Protein AF-A0A6F8PM50-F1 (afdb_monomer_lite)

Radius of gyration: 18.93 Å; chains: 1; bounding box: 38×24×54 Å

Foldseek 3Di:
DADDPLLVVLCPDDDDLSLLLLLVLLVVVPAPGDHDPVVSVVPPDPSSVVSSVNSVVVCVVCVNPPPVSVVSSVVSSLVRLLVVLLVQLLVQLVVDDLVCCQVCVVVCLVVPQPCPPPPPDDPSSSVSSSNSNVVNSVVSVVVPD

Secondary structure (DSSP, 8-state):
----HHHHHHHHS-SHHHHHHHHHHHHHTT------HHHHHHH--HHHHHHHHHHHHHHHHHTT--HHHHHHHHHHHHHHHHHHHHHHHHHHHHTS-HHHHHHHHHHHHHHH-TTTT-TTS-HHHHHHHHHHHHHHHHHHHHT--

pLDDT: mean 92.27, std 6.66, range [52.5, 97.75]

Structure (mmCIF, N/CA/C/O backbone):
data_AF-A0A6F8PM50-F1
#
_entry.id   AF-A0A6F8PM50-F1
#
loop_
_atom_site.group_PDB
_atom_site.id
_atom_site.type_symbo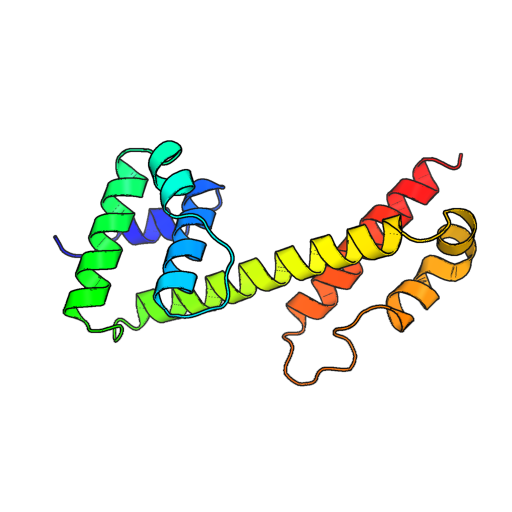l
_atom_site.label_atom_id
_atom_site.label_alt_id
_atom_site.label_comp_id
_atom_site.label_asym_id
_atom_site.label_entity_id
_atom_site.label_seq_id
_atom_site.pdbx_PDB_ins_code
_atom_site.Cartn_x
_atom_site.Cartn_y
_atom_site.Cartn_z
_atom_site.occupancy
_atom_site.B_iso_or_equiv
_atom_site.auth_seq_id
_atom_site.auth_comp_id
_atom_site.auth_asym_id
_atom_site.auth_atom_id
_atom_site.pdbx_PDB_model_num
ATOM 1 N N . MET A 1 1 ? -10.893 3.568 25.812 1.00 58.84 1 MET A N 1
ATOM 2 C CA . MET A 1 1 ? -10.973 4.862 25.109 1.00 58.84 1 MET A CA 1
ATOM 3 C C . MET A 1 1 ? -11.567 4.570 23.741 1.00 58.84 1 MET A C 1
ATOM 5 O O . MET A 1 1 ? -11.082 3.646 23.100 1.00 58.84 1 MET A O 1
ATOM 9 N N . ALA A 1 2 ? -12.670 5.220 23.373 1.00 78.62 2 ALA A N 1
ATOM 10 C CA . ALA A 1 2 ? -13.345 4.980 22.096 1.00 78.62 2 ALA A CA 1
ATOM 11 C C . ALA A 1 2 ? -12.623 5.710 20.952 1.00 78.62 2 ALA A C 1
ATOM 13 O O . ALA A 1 2 ? -11.911 6.687 21.195 1.00 78.62 2 ALA A O 1
ATOM 14 N N . LEU A 1 3 ? -12.811 5.253 19.710 1.00 90.31 3 LEU A N 1
ATOM 15 C CA . LEU A 1 3 ? -12.319 5.987 18.547 1.00 90.31 3 LEU A CA 1
ATOM 16 C C . LEU A 1 3 ? -13.055 7.327 18.429 1.00 90.31 3 LEU A C 1
ATOM 18 O O . LEU A 1 3 ? -14.282 7.371 18.460 1.00 90.31 3 LEU A O 1
ATOM 22 N N . THR A 1 4 ? -12.300 8.415 18.304 1.00 92.69 4 THR A N 1
ATOM 23 C CA . THR A 1 4 ? -12.824 9.771 18.151 1.00 92.69 4 THR A CA 1
ATOM 24 C C . THR A 1 4 ? -12.689 10.233 16.705 1.00 92.69 4 THR A C 1
ATOM 26 O O . THR A 1 4 ? -11.957 9.642 15.911 1.00 92.69 4 THR A O 1
ATOM 29 N N . VAL A 1 5 ? -13.346 11.344 16.373 1.00 92.25 5 VAL A N 1
ATOM 30 C CA . VAL A 1 5 ? -13.200 12.003 15.067 1.00 92.25 5 VAL A CA 1
ATOM 31 C C . VAL A 1 5 ? -11.736 12.342 14.766 1.00 92.25 5 VAL A C 1
ATOM 33 O O . VAL A 1 5 ? -11.303 12.159 13.635 1.00 92.25 5 VAL A O 1
ATOM 36 N N . LYS A 1 6 ? -10.953 12.747 15.776 1.00 93.69 6 LYS A N 1
ATOM 37 C CA . LYS A 1 6 ? -9.531 13.082 15.603 1.00 93.69 6 LYS A CA 1
ATOM 38 C C . LYS A 1 6 ? -8.698 11.883 15.147 1.00 93.69 6 LYS A C 1
ATOM 40 O O . LYS A 1 6 ? -7.832 12.044 14.299 1.00 93.69 6 LYS A O 1
ATOM 45 N N . HIS A 1 7 ? -8.994 10.685 15.656 1.00 94.62 7 HIS A N 1
ATOM 46 C CA . HIS A 1 7 ? -8.314 9.459 15.224 1.00 94.62 7 HIS A CA 1
ATOM 47 C C . HIS A 1 7 ? -8.562 9.184 13.738 1.00 94.62 7 HIS A C 1
ATOM 49 O O . HIS A 1 7 ? -7.636 8.854 13.007 1.00 94.62 7 HIS A O 1
ATOM 55 N N . PHE A 1 8 ? -9.804 9.360 13.275 1.00 94.25 8 PHE A N 1
ATOM 56 C CA . PHE A 1 8 ? -10.134 9.186 11.861 1.00 94.25 8 PHE A CA 1
ATOM 57 C C . PHE A 1 8 ? -9.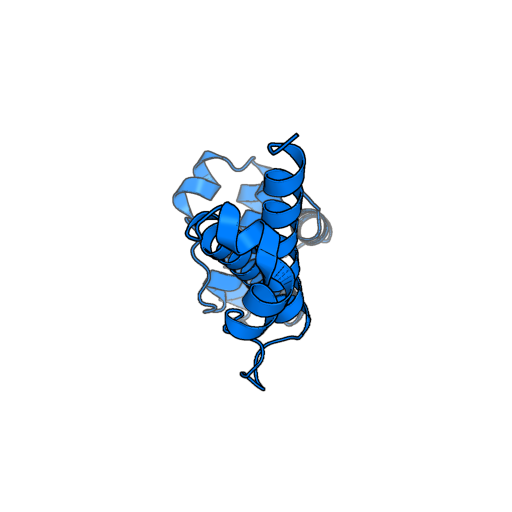511 10.270 10.981 1.00 94.25 8 PHE A C 1
ATOM 59 O O . PHE A 1 8 ? -8.967 9.938 9.939 1.00 94.25 8 PHE A O 1
ATOM 66 N N . GLN A 1 9 ? -9.511 11.530 11.421 1.00 94.88 9 GLN A N 1
ATOM 67 C CA . GLN A 1 9 ? -8.833 12.616 10.704 1.00 94.88 9 GLN A CA 1
ATOM 68 C C . GLN A 1 9 ? -7.335 12.347 10.546 1.00 94.88 9 GLN A C 1
ATOM 70 O O . GLN A 1 9 ? -6.792 12.563 9.468 1.00 94.88 9 GLN A O 1
ATOM 75 N N . LEU A 1 10 ? -6.679 11.838 11.594 1.00 94.69 10 LEU A N 1
ATOM 76 C CA . LEU A 1 10 ? -5.273 11.448 11.527 1.00 94.69 10 LEU A CA 1
ATOM 77 C C . LEU A 1 10 ? -5.077 10.301 10.533 1.00 94.69 10 LEU A C 1
ATOM 79 O O . LEU A 1 10 ? -4.214 10.389 9.670 1.00 94.69 10 LEU A O 1
ATOM 83 N N . MET A 1 11 ? -5.897 9.249 10.605 1.00 93.56 11 MET A N 1
ATOM 84 C CA . MET A 1 11 ? -5.815 8.133 9.657 1.00 93.56 11 MET A CA 1
ATOM 85 C C . MET A 1 11 ? -6.118 8.535 8.215 1.00 93.56 11 MET A C 1
ATOM 87 O O . MET A 1 11 ? -5.626 7.878 7.312 1.00 93.56 11 MET A O 1
ATOM 91 N N . GLU A 1 12 ? -6.939 9.552 7.971 1.00 93.62 12 GLU A N 1
ATOM 92 C CA . GLU A 1 12 ? -7.298 10.021 6.625 1.00 93.62 12 GLU A CA 1
ATOM 93 C C . GLU A 1 12 ? -6.296 11.050 6.072 1.00 93.62 12 GLU A C 1
ATOM 95 O O . GLU A 1 12 ? -6.360 11.388 4.892 1.00 93.62 12 GLU A O 1
ATOM 100 N N . ALA A 1 13 ? -5.358 11.528 6.892 1.00 94.94 13 ALA A N 1
ATOM 101 C CA . ALA A 1 13 ? -4.373 12.520 6.489 1.00 94.94 13 ALA A CA 1
ATOM 102 C C . ALA A 1 13 ? -3.343 11.962 5.491 1.00 94.94 13 ALA A C 1
ATOM 104 O O . ALA A 1 13 ? -2.952 10.789 5.537 1.00 94.94 13 ALA A O 1
ATOM 105 N N . ASP A 1 14 ? -2.867 12.838 4.609 1.00 92.62 14 ASP A N 1
ATOM 106 C CA . ASP A 1 14 ? -1.947 12.500 3.523 1.00 92.62 14 ASP A CA 1
ATOM 107 C C . ASP A 1 14 ? -0.489 12.793 3.908 1.00 92.62 14 ASP A C 1
ATOM 109 O O . ASP A 1 14 ? 0.136 13.747 3.452 1.00 92.62 14 ASP A O 1
ATOM 113 N N . TYR A 1 15 ? 0.037 12.010 4.852 1.00 93.75 15 TYR A N 1
ATOM 114 C CA . TYR A 1 15 ? 1.456 12.037 5.211 1.00 93.75 15 TYR A CA 1
ATOM 115 C C . TYR A 1 15 ? 1.958 10.647 5.609 1.00 93.75 15 TYR A C 1
ATOM 117 O O . TYR A 1 15 ? 1.184 9.746 5.945 1.00 93.75 15 TYR A O 1
ATOM 125 N N . GLY A 1 16 ? 3.283 10.473 5.594 1.00 92.88 16 GLY A N 1
ATOM 126 C CA . GLY A 1 16 ? 3.922 9.158 5.692 1.00 92.88 16 GLY A CA 1
ATOM 127 C C . GLY A 1 16 ? 3.549 8.330 6.928 1.00 92.88 16 GLY A C 1
ATOM 128 O O . GLY A 1 16 ? 3.367 7.121 6.803 1.00 92.88 16 GLY A O 1
ATOM 129 N N . MET A 1 17 ? 3.395 8.934 8.114 1.00 94.25 17 MET A N 1
ATOM 130 C CA . MET A 1 17 ? 3.032 8.159 9.316 1.00 94.25 17 MET A CA 1
ATOM 131 C C . MET A 1 17 ? 1.553 7.779 9.352 1.00 94.25 17 MET A C 1
ATOM 133 O O . MET A 1 17 ? 1.246 6.647 9.721 1.00 94.25 17 MET A O 1
ATOM 137 N N . ALA A 1 18 ? 0.644 8.659 8.921 1.00 95.06 18 ALA A N 1
ATOM 138 C CA . ALA A 1 18 ? -0.769 8.302 8.774 1.00 95.06 18 ALA A CA 1
ATOM 139 C C . ALA A 1 18 ? -0.952 7.138 7.795 1.00 95.06 18 ALA A C 1
ATOM 141 O O . ALA A 1 18 ? -1.717 6.211 8.052 1.00 95.06 18 ALA A O 1
ATOM 142 N N . LYS A 1 19 ? -0.179 7.136 6.711 1.00 95.19 19 LYS A N 1
ATOM 143 C CA . LYS A 1 19 ? -0.135 6.039 5.748 1.00 95.19 19 LYS A CA 1
ATOM 144 C C . LYS A 1 19 ? 0.382 4.734 6.348 1.00 95.19 19 LYS A C 1
ATOM 146 O O . LYS A 1 19 ? -0.291 3.712 6.255 1.00 95.19 19 LYS A O 1
ATOM 151 N N . LYS A 1 20 ? 1.515 4.763 7.061 1.00 95.50 20 LYS A N 1
ATOM 152 C CA . LYS A 1 20 ? 2.014 3.584 7.798 1.00 95.50 20 LYS A CA 1
ATOM 153 C C . LYS A 1 20 ? 0.991 3.059 8.809 1.00 95.50 20 LYS A C 1
ATOM 155 O O . LYS A 1 20 ? 0.835 1.850 8.946 1.00 95.50 20 LYS A O 1
ATOM 160 N N . LEU A 1 21 ? 0.265 3.947 9.486 1.00 96.75 21 LEU A N 1
ATOM 161 C CA . LEU A 1 21 ? -0.809 3.576 10.405 1.00 96.75 21 LEU A CA 1
ATOM 162 C C . LEU A 1 21 ? -1.972 2.877 9.680 1.00 96.75 21 LEU A C 1
ATOM 164 O O . LEU A 1 21 ? -2.474 1.863 10.165 1.00 96.75 21 LEU A O 1
ATOM 168 N N . ARG A 1 22 ? -2.374 3.376 8.504 1.00 96.75 22 ARG A N 1
ATOM 169 C CA . ARG A 1 22 ? -3.353 2.712 7.628 1.00 96.75 22 ARG A CA 1
ATOM 170 C C . ARG A 1 22 ? -2.869 1.328 7.170 1.00 96.75 22 ARG A C 1
ATOM 172 O O . ARG A 1 22 ? -3.655 0.386 7.167 1.00 96.75 22 ARG A O 1
ATOM 179 N N . TYR A 1 23 ? -1.585 1.170 6.858 1.00 97.31 23 TYR A N 1
ATOM 180 C CA . TYR A 1 23 ? -0.997 -0.127 6.494 1.00 97.31 23 TYR A CA 1
ATOM 181 C C . TYR A 1 23 ? -0.982 -1.111 7.660 1.00 97.31 23 TYR A C 1
ATOM 183 O O . TYR A 1 23 ? -1.343 -2.271 7.487 1.00 97.31 23 TYR A O 1
ATOM 191 N N . LEU A 1 24 ? -0.653 -0.650 8.869 1.00 97.31 24 LEU A N 1
ATOM 192 C CA . LEU A 1 24 ? -0.771 -1.470 10.076 1.00 97.31 24 LEU A CA 1
ATOM 193 C C . LEU A 1 24 ? -2.212 -1.917 10.327 1.00 97.31 24 LEU A C 1
ATOM 195 O O . LEU A 1 24 ? -2.439 -3.052 10.739 1.00 97.31 24 LEU A O 1
ATOM 199 N N . LEU A 1 25 ? -3.185 -1.043 10.063 1.00 97.25 25 LEU A N 1
ATOM 200 C CA . LEU A 1 25 ? -4.600 -1.390 10.123 1.00 97.25 25 LEU A CA 1
ATOM 201 C C . LEU A 1 25 ? -4.959 -2.459 9.078 1.00 97.25 25 LEU A C 1
ATOM 203 O O . LEU A 1 25 ? -5.618 -3.432 9.433 1.00 97.25 25 LEU A O 1
ATOM 207 N N . ALA A 1 26 ? -4.505 -2.327 7.830 1.00 97.50 26 ALA A N 1
ATOM 208 C CA . ALA A 1 26 ? -4.706 -3.355 6.806 1.00 97.50 26 ALA A CA 1
ATOM 209 C C . ALA A 1 26 ? -4.109 -4.707 7.229 1.00 97.50 26 ALA A C 1
ATOM 211 O O . ALA A 1 26 ? -4.795 -5.728 7.205 1.00 97.50 26 ALA A O 1
ATOM 212 N N . HIS A 1 27 ? -2.872 -4.699 7.723 1.00 96.56 27 HIS A N 1
ATOM 213 C CA . HIS A 1 27 ? -2.213 -5.893 8.243 1.00 96.56 27 HIS A CA 1
ATOM 214 C C . HIS A 1 27 ? -2.987 -6.516 9.420 1.00 96.56 27 HIS A C 1
ATOM 216 O O . HIS A 1 27 ? -3.171 -7.729 9.478 1.00 96.56 27 HIS A O 1
ATOM 222 N N . LEU A 1 28 ? -3.525 -5.695 10.332 1.00 95.69 28 LEU A N 1
ATOM 223 C CA . LEU A 1 28 ? -4.360 -6.158 11.449 1.00 95.69 28 LEU A CA 1
ATOM 224 C C . LEU A 1 28 ? -5.652 -6.851 10.979 1.00 95.69 28 LEU A C 1
ATOM 226 O O . LEU A 1 28 ? -6.127 -7.774 11.639 1.00 95.69 28 LEU A O 1
ATO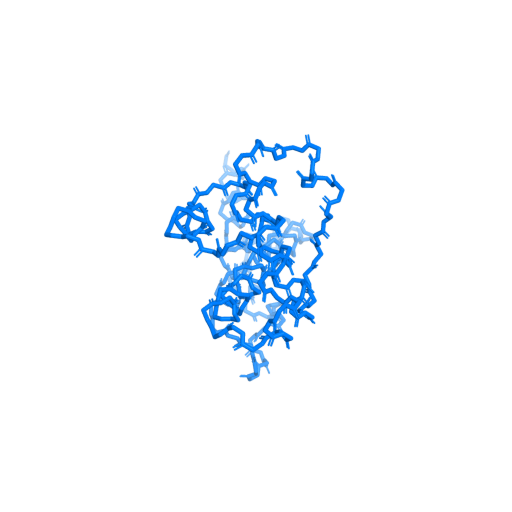M 230 N N . TYR A 1 29 ? -6.205 -6.425 9.842 1.00 96.50 29 TYR A N 1
ATOM 231 C CA . TYR A 1 29 ? -7.357 -7.053 9.186 1.00 96.50 29 TYR A CA 1
ATOM 232 C C . TYR A 1 29 ? -6.989 -8.276 8.326 1.00 96.50 29 TYR A C 1
ATOM 234 O O . TYR A 1 29 ? -7.878 -8.893 7.742 1.00 96.50 29 TYR A O 1
ATOM 242 N N . GLY A 1 30 ? -5.711 -8.668 8.286 1.00 95.00 30 GLY A N 1
ATOM 243 C CA . GLY A 1 30 ? -5.238 -9.875 7.606 1.00 95.00 30 GLY A CA 1
ATOM 244 C C . GLY A 1 30 ? -4.878 -9.684 6.133 1.00 95.00 30 GLY A C 1
ATOM 245 O O . GLY A 1 30 ? -4.702 -10.677 5.431 1.00 95.00 30 GLY A O 1
ATOM 246 N N . PHE A 1 31 ? -4.770 -8.443 5.655 1.00 96.06 31 PHE A N 1
ATOM 247 C CA . PHE A 1 31 ? -4.250 -8.176 4.315 1.00 96.06 31 PHE A CA 1
ATOM 248 C C . PHE A 1 31 ? -2.736 -8.406 4.257 1.00 96.06 31 PHE A C 1
ATOM 250 O O . PHE A 1 31 ? -2.018 -8.151 5.228 1.00 96.06 31 PHE A O 1
ATOM 257 N N . ASP A 1 32 ? -2.256 -8.859 3.099 1.00 93.19 32 ASP A N 1
ATOM 258 C CA . ASP A 1 32 ? -0.835 -9.086 2.830 1.00 93.19 32 ASP A CA 1
ATOM 259 C C . ASP A 1 32 ? -0.122 -7.753 2.560 1.00 93.19 32 ASP A C 1
ATOM 261 O O . ASP A 1 32 ? 0.091 -7.338 1.422 1.00 93.19 32 ASP A O 1
ATOM 265 N N . VAL A 1 33 ? 0.147 -7.028 3.644 1.00 94.25 33 VAL A N 1
ATOM 266 C CA . VAL A 1 33 ? 0.825 -5.732 3.636 1.00 94.25 33 VAL A CA 1
ATOM 267 C C . VAL A 1 33 ? 2.094 -5.851 4.464 1.00 94.25 33 VAL A C 1
ATOM 269 O O . VAL A 1 33 ? 2.037 -6.128 5.668 1.00 94.25 33 VAL A O 1
ATOM 272 N N . GLU A 1 34 ? 3.241 -5.615 3.827 1.00 92.88 34 GLU A N 1
ATOM 273 C CA . GLU A 1 34 ? 4.533 -5.607 4.505 1.00 92.88 34 GLU A CA 1
ATOM 274 C C . GLU A 1 34 ? 4.709 -4.289 5.266 1.00 92.88 34 GLU A C 1
ATOM 276 O O . GLU A 1 34 ? 5.025 -3.237 4.706 1.00 92.88 34 GLU A O 1
ATOM 281 N N . VAL A 1 35 ? 4.468 -4.333 6.575 1.00 93.81 35 VAL A N 1
ATOM 282 C CA . VAL A 1 35 ? 4.606 -3.174 7.455 1.00 93.81 35 VAL A CA 1
ATOM 283 C C . VAL A 1 35 ? 5.130 -3.591 8.826 1.00 93.81 35 VAL A C 1
ATOM 285 O O . VAL A 1 35 ? 4.700 -4.575 9.424 1.00 93.81 35 VAL A O 1
ATOM 288 N N . SER A 1 36 ? 6.070 -2.809 9.354 1.00 94.19 36 SER A N 1
ATOM 289 C CA . SER A 1 36 ? 6.704 -3.064 10.645 1.00 94.19 36 SER A CA 1
ATOM 290 C C . SER A 1 36 ? 6.075 -2.204 11.737 1.00 94.19 36 SER A C 1
ATOM 292 O O . SER A 1 36 ? 6.248 -0.984 11.782 1.00 94.19 36 SER A O 1
ATOM 294 N N . CYS A 1 37 ? 5.368 -2.854 12.667 1.00 93.88 37 CYS A N 1
ATOM 295 C CA . CYS A 1 37 ? 4.815 -2.193 13.853 1.00 93.88 37 CYS A CA 1
ATOM 296 C C . CYS A 1 37 ? 5.925 -1.574 14.715 1.00 93.88 37 CYS A C 1
ATOM 298 O O . CYS A 1 37 ? 5.769 -0.477 15.244 1.00 93.88 37 CYS A O 1
ATOM 300 N N . ARG A 1 38 ? 7.082 -2.240 14.808 1.00 94.31 38 ARG A N 1
ATOM 301 C CA . ARG A 1 38 ? 8.238 -1.725 15.547 1.00 94.31 38 ARG A CA 1
ATOM 302 C C . ARG A 1 38 ? 8.741 -0.415 14.947 1.00 94.31 38 ARG A C 1
ATOM 304 O O . ARG A 1 38 ? 8.917 0.549 15.685 1.00 94.31 38 ARG A O 1
ATOM 311 N N . ASP A 1 39 ? 8.957 -0.376 13.634 1.00 93.56 39 ASP A N 1
ATOM 312 C CA . ASP A 1 39 ? 9.500 0.818 12.977 1.00 93.56 39 ASP A CA 1
ATOM 313 C C . ASP A 1 39 ? 8.510 1.976 13.022 1.00 93.56 39 ASP A C 1
ATOM 315 O O . ASP A 1 39 ? 8.912 3.127 13.189 1.00 93.56 39 ASP A O 1
ATOM 319 N N . PHE A 1 40 ? 7.213 1.669 12.942 1.00 95.12 40 PHE A N 1
ATOM 320 C CA . PHE A 1 40 ? 6.166 2.646 13.195 1.00 95.12 40 PHE A CA 1
ATOM 321 C C . PHE A 1 40 ? 6.275 3.227 14.607 1.00 95.12 40 PHE A C 1
ATOM 323 O O . PHE A 1 40 ? 6.388 4.437 14.736 1.00 95.12 40 PHE A O 1
ATOM 330 N N . LEU A 1 41 ? 6.318 2.403 15.659 1.00 94.38 41 LEU A N 1
ATOM 331 C CA . LEU A 1 41 ? 6.370 2.888 17.046 1.00 94.38 41 LEU A CA 1
ATOM 332 C C . LEU A 1 41 ? 7.612 3.741 17.350 1.00 94.38 41 LEU A C 1
ATOM 334 O O . LEU A 1 41 ? 7.540 4.642 18.177 1.00 94.38 41 LEU A O 1
ATOM 338 N N . VAL A 1 42 ? 8.740 3.480 16.683 1.00 94.88 42 VAL A N 1
ATOM 339 C CA . VAL A 1 42 ? 9.971 4.275 16.843 1.00 94.88 42 VAL A CA 1
ATOM 340 C C . VAL A 1 42 ? 9.862 5.655 16.182 1.00 94.88 42 VAL A C 1
ATOM 342 O O . VAL A 1 42 ? 10.470 6.607 16.661 1.00 94.88 42 VAL A O 1
ATOM 345 N N . GLN A 1 43 ? 9.117 5.770 15.080 1.00 94.56 43 GLN A N 1
ATOM 346 C CA . GLN A 1 43 ? 9.019 6.998 14.275 1.00 94.56 43 GLN A CA 1
ATOM 347 C C . GLN A 1 43 ? 7.742 7.807 14.553 1.00 94.56 43 GLN A C 1
ATOM 349 O O . GLN A 1 43 ? 7.680 8.991 14.229 1.00 94.56 43 GLN A O 1
ATOM 354 N N . ALA A 1 44 ? 6.720 7.165 15.113 1.00 94.38 44 ALA A N 1
ATOM 355 C CA . ALA A 1 44 ? 5.413 7.739 15.382 1.00 94.38 44 ALA A CA 1
ATOM 356 C C . ALA A 1 44 ? 5.467 8.743 16.539 1.00 94.38 44 ALA A C 1
ATOM 358 O O . ALA A 1 44 ? 6.071 8.472 17.580 1.00 94.38 44 ALA A O 1
ATOM 359 N N . GLY A 1 45 ? 4.781 9.875 16.378 1.00 95.06 45 GLY A N 1
ATOM 360 C CA . GLY A 1 45 ? 4.523 10.807 17.468 1.00 95.06 45 GLY A CA 1
ATOM 361 C C . GLY A 1 45 ? 3.483 10.265 18.450 1.00 95.06 45 GLY A C 1
ATOM 362 O O . GLY A 1 45 ? 2.869 9.217 18.239 1.00 95.06 45 GLY A O 1
ATOM 363 N N . GLU A 1 46 ? 3.274 10.997 19.544 1.00 95.44 46 GLU A N 1
ATOM 364 C CA . GLU A 1 46 ? 2.323 10.619 20.599 1.00 95.44 46 GLU A CA 1
ATOM 365 C C . GLU A 1 46 ? 0.906 10.403 20.038 1.00 95.44 46 GLU A C 1
ATOM 367 O O . GLU A 1 46 ? 0.269 9.394 20.328 1.00 95.44 46 GLU A O 1
ATOM 372 N N . ALA A 1 47 ? 0.450 11.286 19.143 1.00 94.31 47 ALA A N 1
ATOM 373 C CA . ALA A 1 47 ? -0.882 11.206 18.546 1.00 94.31 47 ALA A CA 1
ATOM 374 C C . ALA A 1 47 ? -1.078 9.952 17.673 1.00 94.31 47 ALA A C 1
ATOM 376 O O . ALA A 1 47 ? -2.138 9.321 17.713 1.00 94.31 47 ALA A O 1
ATOM 377 N N . GLU A 1 48 ? -0.073 9.575 16.882 1.00 95.75 48 GLU A N 1
ATOM 378 C CA . GLU A 1 48 ? -0.095 8.370 16.055 1.00 95.75 48 GLU A CA 1
ATOM 379 C C . GLU A 1 48 ? -0.087 7.099 16.911 1.00 95.75 48 GLU A C 1
ATOM 381 O O . GLU A 1 48 ? -0.849 6.167 16.638 1.00 95.75 48 GLU A O 1
ATOM 386 N N . GLN A 1 49 ? 0.736 7.066 17.963 1.00 95.44 49 GLN A N 1
ATOM 387 C CA . G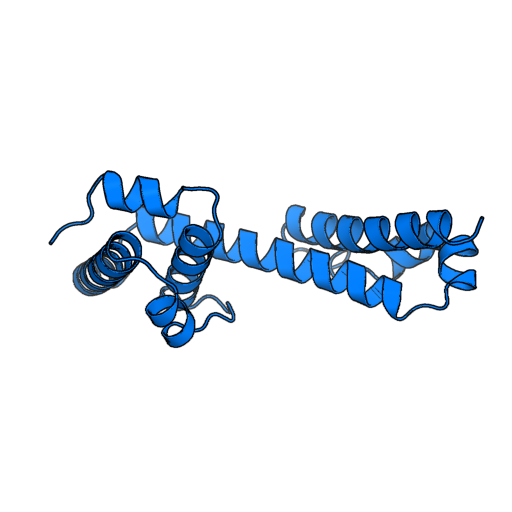LN A 1 49 ? 0.805 5.936 18.891 1.00 95.44 49 GLN A CA 1
ATOM 388 C C . GLN A 1 49 ? -0.508 5.763 19.664 1.00 95.44 49 GLN A C 1
ATOM 390 O O . GLN A 1 49 ? -1.049 4.655 19.724 1.00 95.44 49 GLN A O 1
ATOM 395 N N . ASP A 1 50 ? -1.073 6.854 20.183 1.00 95.50 50 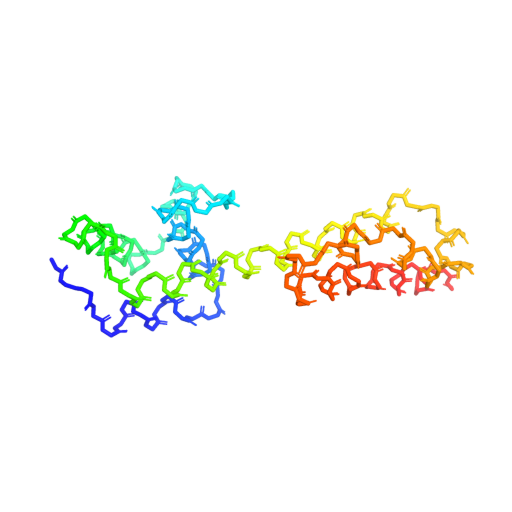ASP A N 1
ATOM 396 C CA . ASP A 1 50 ? -2.375 6.851 20.853 1.00 95.50 50 ASP A CA 1
ATOM 397 C C . ASP A 1 50 ? -3.484 6.364 19.921 1.00 95.50 50 ASP A C 1
ATOM 399 O O . ASP A 1 50 ? -4.329 5.545 20.305 1.00 95.50 50 ASP A O 1
ATOM 403 N N . THR A 1 51 ? -3.451 6.818 18.666 1.00 96.31 51 THR A N 1
ATOM 404 C CA . THR A 1 51 ? -4.399 6.379 17.643 1.00 96.31 51 THR A CA 1
ATOM 405 C C . THR A 1 51 ? -4.257 4.882 17.377 1.00 96.31 51 THR A C 1
ATOM 407 O O . THR A 1 51 ? -5.264 4.173 17.349 1.00 96.31 51 THR A O 1
ATOM 410 N N . TRP A 1 52 ? -3.031 4.367 17.257 1.00 96.44 52 TRP A N 1
ATOM 411 C CA . TRP A 1 52 ? -2.782 2.939 17.062 1.00 96.44 52 TRP A CA 1
ATOM 412 C C . TRP A 1 52 ? -3.314 2.088 18.220 1.00 96.44 52 TRP A C 1
ATOM 414 O O . TRP A 1 52 ? -4.024 1.103 18.006 1.00 96.44 52 TRP A O 1
ATOM 424 N N . VAL A 1 53 ? -3.074 2.511 19.462 1.00 95.56 53 VAL A N 1
ATOM 425 C CA . VAL A 1 53 ? -3.615 1.840 20.653 1.00 95.56 53 VAL A CA 1
ATOM 426 C C . VAL A 1 53 ? -5.148 1.889 20.673 1.00 95.56 53 VAL A C 1
ATOM 428 O O . VAL A 1 53 ? -5.800 0.905 21.041 1.00 95.56 53 VAL A O 1
ATOM 431 N N . ALA A 1 54 ? -5.755 3.014 20.285 1.00 95.88 54 ALA A N 1
ATOM 432 C CA . ALA A 1 54 ? -7.209 3.145 20.203 1.00 95.88 54 ALA A CA 1
ATOM 433 C C . ALA A 1 54 ? -7.814 2.222 19.131 1.00 95.88 54 ALA A C 1
ATOM 435 O O . ALA A 1 54 ? -8.849 1.598 19.383 1.00 95.88 54 ALA A O 1
ATOM 436 N N . ILE A 1 55 ? -7.152 2.083 17.978 1.00 95.69 55 ILE A N 1
ATOM 437 C CA . ILE A 1 55 ? -7.530 1.154 16.905 1.00 95.69 55 ILE A CA 1
ATOM 438 C C . ILE A 1 55 ? -7.502 -0.285 17.411 1.00 95.69 55 ILE A C 1
ATOM 440 O O . ILE A 1 55 ? -8.512 -0.976 17.304 1.00 95.69 55 ILE A O 1
ATOM 444 N N . GLN A 1 56 ? -6.398 -0.728 18.020 1.00 95.19 56 GLN A N 1
ATOM 445 C CA . GLN A 1 56 ? -6.273 -2.096 18.536 1.00 95.19 56 GLN A CA 1
ATOM 446 C C . GLN A 1 56 ? -7.367 -2.425 19.557 1.00 95.19 56 GLN A C 1
ATOM 448 O O . GLN A 1 56 ? -7.988 -3.488 19.500 1.00 95.19 56 GLN A O 1
ATOM 453 N N . LYS A 1 57 ? -7.653 -1.490 20.473 1.00 94.75 57 LYS A N 1
ATOM 454 C CA . LYS A 1 57 ? -8.734 -1.641 21.456 1.00 94.75 57 LYS A CA 1
ATOM 455 C C . LYS A 1 57 ? -10.096 -1.762 20.773 1.00 94.75 57 LYS A C 1
ATOM 457 O O . LYS A 1 57 ? -10.866 -2.651 21.127 1.00 94.75 57 LYS A O 1
ATOM 462 N N . ALA A 1 58 ? -10.391 -0.902 19.799 1.00 94.19 58 ALA A N 1
ATOM 463 C CA . ALA A 1 58 ? -11.649 -0.947 19.059 1.00 94.19 58 ALA A CA 1
ATOM 464 C C . ALA A 1 58 ? -11.790 -2.240 18.240 1.00 94.19 58 ALA A C 1
ATOM 466 O O . ALA A 1 58 ? -12.858 -2.853 18.238 1.00 94.19 58 ALA A O 1
ATOM 467 N N . PHE A 1 59 ? -10.714 -2.689 17.596 1.00 94.62 59 PHE A N 1
ATOM 468 C CA . PHE A 1 59 ? -10.670 -3.942 16.852 1.00 94.62 59 PHE A CA 1
ATOM 469 C C . PHE A 1 59 ? -10.950 -5.140 17.765 1.00 94.62 59 PHE A C 1
ATOM 471 O O . PHE A 1 59 ? -11.832 -5.940 17.466 1.00 94.62 59 PHE A O 1
ATOM 478 N N . ALA A 1 60 ? -10.285 -5.217 18.922 1.00 93.56 60 ALA A N 1
ATOM 479 C CA . ALA A 1 60 ? -10.500 -6.284 19.897 1.00 93.56 60 ALA A CA 1
ATOM 480 C C . ALA A 1 60 ? -11.932 -6.284 20.464 1.00 93.56 60 ALA A C 1
ATOM 482 O O . ALA A 1 60 ? -12.557 -7.337 20.573 1.00 93.56 60 ALA A O 1
ATOM 483 N N . GLN A 1 61 ? -12.479 -5.106 20.785 1.00 94.31 61 GLN A N 1
ATOM 484 C CA . GLN A 1 61 ? -13.843 -4.965 21.312 1.00 94.31 61 GLN A CA 1
ATOM 485 C C . GLN A 1 61 ? -14.913 -5.368 20.294 1.00 94.31 61 GLN A C 1
ATOM 487 O O . GLN A 1 61 ? -15.897 -6.011 20.651 1.00 94.31 61 GLN A O 1
ATOM 492 N N . THR A 1 62 ? -14.718 -4.998 19.028 1.00 93.12 62 THR A N 1
ATOM 493 C CA . THR A 1 62 ? -15.655 -5.306 17.937 1.00 93.12 62 THR A CA 1
ATOM 494 C C . THR A 1 62 ? -15.377 -6.649 17.271 1.00 93.12 62 THR A C 1
ATOM 496 O O . THR A 1 62 ? -16.153 -7.067 16.417 1.00 93.12 62 THR A O 1
ATOM 499 N N . LYS A 1 63 ? -14.287 -7.332 17.647 1.00 90.88 63 LYS A N 1
ATOM 500 C CA . LYS A 1 63 ? -13.787 -8.551 16.994 1.00 90.88 63 LYS A CA 1
ATOM 501 C C . LYS A 1 63 ? -13.641 -8.373 15.476 1.00 90.88 63 LYS A C 1
ATOM 503 O O . LYS A 1 63 ? -14.035 -9.239 14.705 1.00 90.88 63 LYS A O 1
ATOM 508 N N . GLY A 1 64 ? -13.146 -7.207 15.061 1.00 88.50 64 GLY A N 1
ATOM 509 C CA . GLY A 1 64 ? -12.984 -6.837 13.653 1.00 88.50 64 GLY A CA 1
ATOM 510 C C . GLY A 1 64 ? -14.254 -6.351 12.944 1.00 88.50 64 GLY A C 1
ATOM 511 O O . GLY A 1 64 ? -14.155 -5.842 11.834 1.00 88.50 64 GLY A O 1
ATOM 512 N N . ALA A 1 65 ? -15.434 -6.394 13.572 1.00 91.50 65 ALA A N 1
ATOM 513 C CA . ALA A 1 65 ? -16.701 -6.013 12.933 1.00 91.50 65 ALA A CA 1
ATOM 514 C C . ALA A 1 65 ? -16.937 -4.489 12.815 1.00 91.50 65 ALA A C 1
ATOM 516 O O . ALA A 1 65 ? -18.043 -4.043 12.502 1.00 91.50 65 ALA A O 1
ATOM 517 N N . ASN A 1 66 ? -15.929 -3.655 13.093 1.00 93.50 66 ASN A N 1
ATOM 518 C CA . ASN A 1 66 ? -16.040 -2.215 12.882 1.00 93.50 66 ASN A CA 1
ATOM 519 C C . ASN A 1 66 ? -15.967 -1.889 11.381 1.00 93.50 66 ASN A C 1
ATOM 521 O O . ASN A 1 66 ? -14.883 -1.847 10.805 1.00 93.50 66 ASN A O 1
ATOM 525 N N . ILE A 1 67 ? -17.125 -1.602 10.779 1.00 92.94 67 ILE A N 1
ATOM 526 C CA . ILE A 1 67 ? -17.266 -1.329 9.338 1.00 92.94 67 ILE A CA 1
ATOM 527 C C . ILE A 1 67 ? -16.351 -0.189 8.875 1.00 92.94 67 ILE A C 1
ATOM 529 O O . ILE A 1 67 ? -15.722 -0.290 7.827 1.00 92.94 67 ILE A O 1
ATOM 533 N N . ARG A 1 68 ? -16.233 0.895 9.653 1.00 93.38 68 ARG A N 1
ATOM 534 C CA . ARG A 1 68 ? -15.422 2.052 9.245 1.00 93.38 68 ARG A CA 1
ATOM 535 C C . ARG A 1 68 ? -13.928 1.726 9.238 1.00 93.38 68 ARG A C 1
ATOM 537 O O . ARG A 1 68 ? -13.216 2.166 8.343 1.00 93.38 68 ARG A O 1
ATOM 544 N N . LEU A 1 69 ? -13.453 0.961 10.222 1.00 94.88 69 LEU A N 1
ATOM 545 C CA . LEU A 1 69 ? -12.068 0.481 10.234 1.00 94.88 69 LEU A CA 1
ATOM 546 C C . LEU A 1 69 ? -11.807 -0.510 9.100 1.00 94.88 69 LEU A C 1
ATOM 548 O O . LEU A 1 69 ? -10.764 -0.422 8.464 1.00 94.88 69 LEU A O 1
ATOM 552 N N . GLN A 1 70 ? -12.761 -1.397 8.813 1.00 95.81 70 GLN A N 1
ATOM 553 C CA . GLN A 1 70 ? -12.653 -2.338 7.703 1.00 95.81 70 GLN A CA 1
ATOM 554 C C . GLN A 1 70 ? -12.543 -1.614 6.352 1.00 95.81 70 GLN A C 1
ATOM 556 O O . GLN A 1 70 ? -11.634 -1.900 5.584 1.00 95.81 70 GLN A O 1
ATOM 561 N N . GLN A 1 71 ? -13.395 -0.619 6.090 1.00 95.56 71 GLN A N 1
ATOM 562 C CA . GLN A 1 71 ? -13.324 0.185 4.862 1.00 95.56 71 GLN A CA 1
ATOM 563 C C . GLN A 1 71 ? -11.977 0.904 4.712 1.00 95.56 71 GLN A C 1
ATOM 565 O O . GLN A 1 71 ? -11.428 0.998 3.614 1.00 95.56 71 GLN A O 1
ATOM 570 N N . LEU A 1 72 ? -11.421 1.410 5.816 1.00 95.88 72 LEU A N 1
ATOM 571 C CA . LEU A 1 72 ? -10.094 2.022 5.808 1.00 95.88 72 LEU A CA 1
ATOM 572 C C . LEU A 1 72 ? -8.986 0.995 5.565 1.00 95.88 72 LEU A C 1
ATOM 574 O O . LEU A 1 72 ? -8.051 1.303 4.835 1.00 95.88 72 LEU A O 1
ATOM 578 N N . ALA A 1 73 ? -9.097 -0.206 6.134 1.00 96.88 73 ALA A N 1
ATOM 579 C CA . ALA A 1 73 ? -8.170 -1.309 5.898 1.00 96.88 73 ALA A CA 1
ATOM 580 C C . ALA A 1 73 ? -8.171 -1.746 4.423 1.00 96.88 73 ALA A C 1
ATOM 582 O O . ALA A 1 73 ? -7.110 -1.881 3.823 1.00 96.88 73 ALA A O 1
ATOM 583 N N . GLU A 1 74 ? -9.351 -1.896 3.819 1.00 96.06 74 GLU A N 1
ATOM 584 C CA . GLU A 1 74 ? -9.519 -2.236 2.400 1.00 96.06 74 GLU A CA 1
ATOM 585 C C . GLU A 1 74 ? -8.925 -1.153 1.489 1.00 96.06 74 GLU A C 1
ATOM 587 O O . GLU A 1 74 ? -8.164 -1.458 0.569 1.00 96.06 74 GLU A O 1
ATOM 592 N N . LYS A 1 75 ? -9.201 0.125 1.787 1.00 95.62 75 LYS A N 1
ATOM 593 C CA . LYS A 1 75 ? -8.603 1.257 1.065 1.00 95.62 75 LYS A CA 1
ATOM 594 C C . LYS A 1 75 ? -7.078 1.268 1.194 1.00 95.62 75 LYS A C 1
ATOM 596 O O . LYS A 1 75 ? -6.389 1.513 0.211 1.00 95.62 75 LYS A O 1
ATOM 601 N N . ALA A 1 76 ? -6.560 1.008 2.389 1.00 96.62 76 ALA A N 1
ATOM 602 C CA . ALA A 1 76 ? -5.129 0.979 2.657 1.00 96.62 76 ALA A CA 1
ATOM 603 C C . ALA A 1 76 ? -4.425 -0.187 1.950 1.00 96.62 76 ALA A C 1
ATOM 605 O O . ALA A 1 76 ? -3.322 -0.015 1.443 1.00 96.62 76 ALA A O 1
ATOM 606 N N . ASN A 1 77 ? -5.069 -1.354 1.868 1.00 96.81 77 ASN A N 1
ATOM 607 C CA . ASN A 1 77 ? -4.569 -2.476 1.079 1.00 96.81 77 ASN A CA 1
ATOM 608 C C . ASN A 1 77 ? -4.468 -2.109 -0.411 1.00 96.81 77 ASN A C 1
ATOM 610 O O . ASN A 1 77 ? -3.452 -2.373 -1.044 1.00 96.81 77 ASN A O 1
ATOM 614 N N . LEU A 1 78 ? -5.489 -1.451 -0.964 1.00 95.94 78 LEU A N 1
ATOM 615 C CA . LEU A 1 78 ? -5.454 -0.964 -2.343 1.00 95.94 78 LEU A CA 1
ATOM 616 C C . LEU A 1 78 ? -4.356 0.094 -2.564 1.00 95.94 78 LEU A C 1
ATOM 618 O O . LEU A 1 78 ? -3.624 0.001 -3.544 1.00 95.94 78 LEU A O 1
ATOM 622 N N . GLU A 1 79 ? -4.213 1.062 -1.650 1.00 95.75 79 GLU A N 1
ATOM 623 C CA . GLU A 1 79 ? -3.133 2.070 -1.657 1.00 95.75 79 GLU A CA 1
ATOM 624 C C . GLU A 1 79 ? -1.754 1.386 -1.709 1.00 95.75 79 GLU A C 1
ATOM 626 O O . GLU A 1 79 ? -0.942 1.678 -2.586 1.00 95.75 79 GLU A O 1
ATOM 631 N N . TYR A 1 80 ? -1.541 0.381 -0.856 1.00 96.44 80 TYR A N 1
ATOM 632 C CA . TYR A 1 80 ? -0.308 -0.403 -0.836 1.00 96.44 80 TYR A CA 1
ATOM 633 C C . TYR A 1 80 ? -0.067 -1.168 -2.147 1.00 96.44 80 TYR A C 1
ATOM 635 O O . TYR A 1 80 ? 1.034 -1.125 -2.692 1.00 96.44 80 TYR A O 1
ATOM 643 N N . GLN A 1 81 ? -1.088 -1.838 -2.691 1.00 95.69 81 GLN A N 1
ATOM 644 C CA . GLN A 1 81 ? -0.975 -2.567 -3.960 1.00 95.69 81 GLN A CA 1
ATOM 645 C C . GLN A 1 81 ? -0.626 -1.644 -5.133 1.00 95.69 81 GLN A C 1
ATOM 647 O O . GLN A 1 81 ? 0.168 -2.024 -5.991 1.00 95.69 81 GLN A O 1
ATOM 652 N N . VAL A 1 82 ? -1.197 -0.438 -5.161 1.00 96.44 82 VAL A N 1
ATOM 653 C CA . VAL A 1 82 ? -0.894 0.596 -6.158 1.00 96.44 82 VAL A CA 1
ATOM 654 C C . VAL A 1 82 ? 0.580 1.002 -6.088 1.00 96.44 82 VAL A C 1
ATOM 656 O O . VAL A 1 82 ? 1.251 1.023 -7.115 1.00 96.44 82 VAL A O 1
ATOM 659 N N . GLU A 1 83 ? 1.117 1.246 -4.894 1.00 95.44 83 GLU A N 1
ATOM 660 C CA . GLU A 1 83 ? 2.542 1.559 -4.711 1.00 95.44 83 GLU A CA 1
ATOM 661 C C . GLU A 1 83 ? 3.475 0.427 -5.108 1.00 95.44 83 GLU A C 1
ATOM 663 O O . GLU A 1 83 ? 4.468 0.662 -5.794 1.00 95.44 83 GLU A O 1
ATOM 668 N N . GLN A 1 84 ? 3.163 -0.800 -4.692 1.00 96.12 84 GLN A N 1
ATOM 669 C CA . GLN A 1 84 ? 3.969 -1.960 -5.059 1.00 96.12 84 GLN A CA 1
ATOM 670 C C . GLN A 1 84 ? 3.968 -2.167 -6.573 1.00 96.12 84 GLN A C 1
ATOM 672 O O . GLN A 1 84 ? 5.011 -2.436 -7.163 1.00 96.12 84 GLN A O 1
ATOM 677 N N . ALA A 1 85 ? 2.812 -2.003 -7.217 1.00 96.56 85 ALA A N 1
ATOM 678 C CA . ALA A 1 85 ? 2.706 -2.101 -8.662 1.00 96.56 85 ALA A CA 1
ATOM 679 C C . ALA A 1 85 ? 3.513 -1.004 -9.361 1.00 96.56 85 ALA A C 1
ATOM 681 O O . ALA A 1 85 ? 4.264 -1.316 -10.283 1.00 96.56 85 ALA A O 1
ATOM 682 N N . TYR A 1 86 ? 3.415 0.242 -8.894 1.00 97.75 86 TYR A N 1
ATOM 683 C CA . TYR A 1 86 ? 4.212 1.355 -9.403 1.00 97.75 86 TYR A CA 1
ATOM 684 C C . TYR A 1 86 ? 5.713 1.068 -9.331 1.00 97.75 86 TYR A C 1
ATOM 686 O O . TYR A 1 86 ? 6.409 1.113 -10.347 1.00 97.75 86 TYR A O 1
ATOM 694 N N . GLU A 1 87 ? 6.205 0.695 -8.149 1.00 96.81 87 GLU A N 1
ATOM 695 C CA . GLU A 1 87 ? 7.619 0.389 -7.948 1.00 96.81 87 GLU A CA 1
ATOM 696 C C . GLU A 1 87 ? 8.064 -0.799 -8.807 1.00 96.81 87 GLU A C 1
ATOM 698 O O . GLU A 1 87 ? 9.104 -0.738 -9.459 1.00 96.81 87 GLU A O 1
ATOM 703 N N . ALA A 1 88 ? 7.251 -1.854 -8.896 1.00 96.12 88 ALA A N 1
ATOM 704 C CA . ALA A 1 88 ? 7.537 -3.002 -9.749 1.00 96.12 88 ALA A CA 1
ATOM 705 C C . ALA A 1 88 ? 7.608 -2.626 -11.239 1.00 96.12 88 ALA A C 1
ATOM 707 O O . ALA A 1 88 ? 8.414 -3.194 -11.978 1.00 96.12 88 ALA A O 1
ATOM 708 N N . GLY A 1 89 ? 6.788 -1.674 -11.692 1.00 96.56 89 GLY A N 1
ATOM 709 C CA . GLY A 1 89 ? 6.856 -1.124 -13.046 1.00 96.56 89 GLY A CA 1
ATOM 710 C C . GLY A 1 89 ? 8.170 -0.399 -13.297 1.00 96.56 89 GLY A C 1
ATOM 711 O O . GLY A 1 89 ? 8.850 -0.663 -14.292 1.00 96.56 89 GLY A O 1
ATOM 712 N N . ARG A 1 90 ? 8.567 0.449 -12.345 1.00 96.81 90 ARG A N 1
ATOM 713 C CA . ARG A 1 90 ? 9.824 1.199 -12.383 1.00 96.81 90 ARG A CA 1
ATOM 714 C C . ARG A 1 90 ? 11.046 0.279 -12.398 1.00 96.81 90 ARG A C 1
ATOM 716 O O . ARG A 1 90 ? 11.912 0.430 -13.257 1.00 96.81 90 ARG A O 1
ATOM 723 N N . VAL A 1 91 ? 11.091 -0.708 -11.502 1.00 96.00 91 VAL A N 1
ATOM 724 C CA . VAL A 1 91 ? 12.164 -1.715 -11.432 1.00 96.00 91 VAL A CA 1
ATOM 725 C C . VAL A 1 91 ? 12.218 -2.544 -12.715 1.00 96.00 91 VAL A C 1
ATOM 727 O O . VAL A 1 91 ? 13.291 -2.741 -13.277 1.00 96.00 91 VAL A O 1
ATOM 730 N N . CYS A 1 92 ? 11.068 -2.969 -13.248 1.00 95.19 92 CYS A N 1
ATOM 731 C CA . CYS A 1 92 ? 11.036 -3.716 -14.504 1.00 95.19 92 CYS A CA 1
ATOM 732 C C . CYS A 1 92 ? 11.633 -2.914 -15.667 1.00 95.19 92 CYS A C 1
ATOM 734 O O . CYS A 1 92 ? 12.335 -3.484 -16.502 1.00 95.19 92 CYS A O 1
ATOM 736 N N . ALA A 1 93 ? 11.371 -1.607 -15.729 1.00 93.69 93 ALA A N 1
ATOM 737 C CA . ALA A 1 93 ? 11.996 -0.743 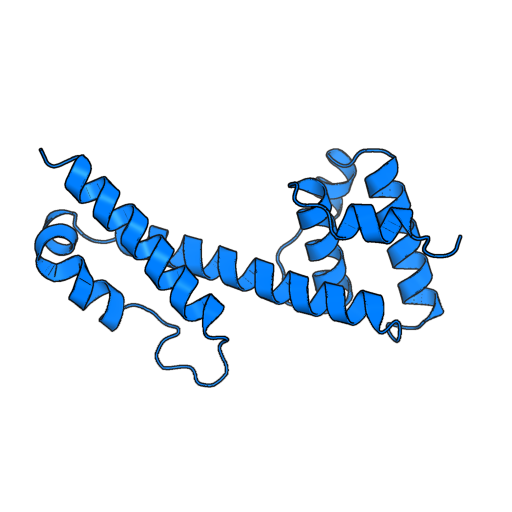-16.718 1.00 93.69 93 ALA A CA 1
ATOM 738 C C . ALA A 1 93 ? 13.515 -0.643 -16.486 1.00 93.69 93 ALA A C 1
ATOM 740 O O . ALA A 1 93 ? 14.275 -0.861 -17.423 1.00 93.69 93 ALA A O 1
ATOM 741 N N . GLN A 1 94 ? 13.964 -0.420 -15.247 1.00 92.56 94 GLN A N 1
ATOM 742 C CA . GLN A 1 94 ? 15.389 -0.347 -14.877 1.00 92.56 94 GLN A CA 1
ATOM 743 C C . GLN A 1 94 ? 16.204 -1.584 -15.271 1.00 92.56 94 GLN A C 1
ATOM 745 O O . GLN A 1 94 ? 17.368 -1.469 -15.647 1.00 92.56 94 GLN A O 1
ATOM 750 N N . GLU A 1 95 ? 15.606 -2.771 -15.198 1.00 93.19 95 GLU A N 1
ATOM 751 C CA . GLU A 1 95 ? 16.268 -4.029 -15.561 1.00 93.19 95 GLU A CA 1
ATOM 752 C C . GLU A 1 95 ? 16.453 -4.213 -17.079 1.00 93.19 95 GLU A C 1
ATOM 754 O O . GLU A 1 95 ? 17.179 -5.112 -17.516 1.00 93.19 95 GLU A O 1
ATOM 759 N N . LEU A 1 96 ? 15.802 -3.393 -17.909 1.00 92.19 96 LEU A N 1
ATOM 760 C CA . LEU A 1 96 ? 15.911 -3.458 -19.364 1.00 92.19 96 LEU A CA 1
ATOM 761 C C . LEU A 1 96 ? 17.084 -2.623 -19.877 1.00 92.19 96 LEU A C 1
ATOM 763 O O . LEU A 1 96 ? 17.452 -1.591 -19.325 1.00 92.19 96 LEU A O 1
ATOM 767 N N . LEU A 1 97 ? 17.652 -3.044 -21.010 1.00 90.12 97 LEU A N 1
ATOM 768 C CA . LEU A 1 97 ? 18.703 -2.268 -21.663 1.00 90.12 97 LEU A CA 1
ATOM 769 C C . LEU A 1 97 ? 18.145 -0.902 -22.111 1.00 90.12 97 LEU A C 1
ATOM 771 O O . LEU A 1 97 ? 17.134 -0.886 -22.823 1.00 90.12 97 LEU A O 1
ATOM 775 N N . PRO A 1 98 ? 18.828 0.227 -21.826 1.00 88.56 98 PRO A N 1
ATOM 776 C CA . PRO A 1 98 ? 18.356 1.560 -22.215 1.00 88.56 98 PRO A CA 1
ATOM 777 C C . PRO A 1 98 ? 18.024 1.682 -23.710 1.00 88.56 98 PRO A C 1
ATOM 779 O O . PRO A 1 98 ? 16.987 2.220 -24.090 1.00 88.56 98 PRO A O 1
ATOM 782 N N . ALA A 1 99 ? 18.839 1.077 -24.580 1.00 87.62 99 ALA A N 1
ATOM 783 C CA . ALA A 1 99 ? 18.584 1.056 -26.022 1.00 87.62 99 ALA A CA 1
ATOM 784 C C . ALA A 1 99 ? 17.268 0.340 -26.397 1.00 87.62 99 ALA A C 1
ATOM 786 O O . ALA A 1 99 ? 16.574 0.756 -27.325 1.00 87.62 99 ALA A O 1
ATOM 787 N N . GLN A 1 100 ? 16.901 -0.726 -25.674 1.00 89.00 100 GLN A N 1
ATOM 788 C CA . GLN A 1 100 ? 15.640 -1.443 -25.888 1.00 89.00 100 GLN A CA 1
ATOM 789 C C . GLN A 1 100 ? 14.446 -0.640 -25.369 1.00 89.00 100 GLN A C 1
ATOM 791 O O . GLN A 1 100 ? 13.415 -0.592 -26.040 1.00 89.00 100 GLN A O 1
ATOM 796 N N . LEU A 1 101 ? 14.597 0.018 -24.216 1.00 88.25 101 LEU A N 1
ATOM 797 C CA . LEU A 1 101 ? 13.588 0.921 -23.663 1.00 88.25 101 LEU A CA 1
ATOM 798 C C . LEU A 1 101 ? 13.271 2.066 -24.626 1.00 88.25 101 LEU A C 1
ATOM 800 O O . LEU A 1 101 ? 12.108 2.295 -24.949 1.00 88.25 101 LEU A O 1
ATOM 804 N N . ILE A 1 102 ? 14.291 2.746 -25.151 1.00 87.56 102 ILE A N 1
ATOM 805 C CA . ILE A 1 102 ? 14.096 3.875 -26.069 1.00 87.56 102 ILE A CA 1
ATOM 806 C C . ILE A 1 102 ? 13.376 3.419 -27.343 1.00 87.56 102 ILE A C 1
ATOM 808 O O . ILE A 1 102 ? 12.405 4.056 -27.759 1.00 87.56 102 ILE A O 1
ATOM 812 N N . ALA A 1 103 ? 13.809 2.295 -27.925 1.00 88.44 103 ALA A N 1
ATOM 813 C CA . ALA A 1 103 ? 13.284 1.798 -29.193 1.00 88.44 103 ALA A CA 1
ATOM 814 C C . ALA A 1 103 ? 11.886 1.161 -29.085 1.00 88.44 103 ALA A C 1
ATOM 816 O O . ALA A 1 103 ? 11.089 1.288 -30.012 1.00 88.44 103 ALA A O 1
ATOM 817 N N . ARG A 1 104 ? 11.588 0.441 -27.993 1.00 90.38 104 ARG A N 1
ATOM 818 C CA . ARG A 1 104 ? 10.391 -0.420 -27.876 1.00 90.38 104 ARG A CA 1
ATOM 819 C C . ARG A 1 104 ? 9.640 -0.261 -26.551 1.00 90.38 104 ARG A C 1
ATOM 821 O O . ARG A 1 104 ? 8.809 -1.101 -26.223 1.00 90.38 104 ARG A O 1
ATOM 828 N N . GLY A 1 105 ? 9.884 0.808 -25.795 1.00 86.88 105 GLY A N 1
ATOM 829 C CA . GLY A 1 105 ? 9.359 0.995 -24.437 1.00 86.88 105 GLY A CA 1
ATOM 830 C C . GLY A 1 105 ? 7.845 0.821 -24.306 1.00 86.88 105 GLY A C 1
ATOM 831 O O . GLY A 1 105 ? 7.397 0.132 -23.399 1.00 86.88 105 GLY A O 1
ATOM 832 N N . MET A 1 106 ? 7.055 1.342 -25.251 1.00 89.44 106 MET A N 1
ATOM 833 C CA . MET A 1 106 ? 5.593 1.179 -25.223 1.00 89.44 106 MET A CA 1
ATOM 834 C C . MET A 1 106 ? 5.161 -0.280 -25.422 1.00 89.44 106 MET A C 1
ATOM 836 O O . MET A 1 106 ? 4.313 -0.771 -24.685 1.00 89.44 106 MET A O 1
ATOM 840 N N . GLU A 1 107 ? 5.756 -0.986 -26.389 1.00 92.19 107 GLU A N 1
ATOM 841 C CA . GLU A 1 107 ? 5.501 -2.417 -26.625 1.00 92.19 107 GLU A CA 1
ATOM 842 C C . GLU A 1 107 ? 5.900 -3.242 -25.393 1.00 92.19 107 GLU A C 1
ATOM 844 O O . GLU A 1 107 ? 5.145 -4.099 -24.931 1.00 92.19 107 GLU A O 1
ATOM 849 N N . LEU A 1 108 ? 7.064 -2.931 -24.814 1.00 91.44 108 LEU A N 1
ATOM 850 C CA . LEU A 1 108 ? 7.583 -3.601 -23.628 1.00 91.44 108 LEU A CA 1
ATOM 851 C C . LEU A 1 108 ? 6.676 -3.384 -22.420 1.00 91.44 108 LEU A C 1
ATOM 853 O O . LEU A 1 108 ? 6.331 -4.369 -21.774 1.00 91.44 108 LEU A O 1
ATOM 857 N N . ARG A 1 109 ? 6.206 -2.154 -22.186 1.00 90.69 109 ARG A N 1
ATOM 858 C CA . ARG A 1 109 ? 5.227 -1.830 -21.142 1.00 90.69 109 ARG A CA 1
ATOM 859 C C . ARG A 1 109 ? 4.002 -2.738 -21.239 1.00 90.69 109 ARG A C 1
ATOM 861 O O . ARG A 1 109 ? 3.674 -3.411 -20.269 1.00 90.69 109 ARG A O 1
ATOM 868 N N . TYR A 1 110 ? 3.378 -2.823 -22.418 1.00 89.19 110 TYR A N 1
ATOM 869 C CA . TYR A 1 110 ? 2.205 -3.680 -22.638 1.00 89.19 110 TYR A CA 1
ATOM 870 C C . TYR A 1 110 ? 2.498 -5.171 -22.461 1.00 89.19 110 TYR A C 1
ATOM 872 O O . TYR A 1 110 ? 1.717 -5.893 -21.849 1.00 89.19 110 TYR A O 1
ATOM 880 N N . SER A 1 111 ? 3.631 -5.639 -22.977 1.00 91.12 111 SER A N 1
ATOM 881 C CA . SER A 1 111 ? 3.990 -7.060 -22.929 1.00 91.12 111 SER A CA 1
ATOM 882 C C . SER A 1 111 ? 4.429 -7.554 -21.544 1.00 91.12 111 SER A C 1
ATOM 884 O O . SER A 1 111 ? 4.283 -8.740 -21.255 1.00 91.12 111 SER A O 1
ATOM 886 N N . LYS A 1 112 ? 4.986 -6.672 -20.700 1.00 91.69 112 LYS A N 1
ATOM 887 C CA . LYS A 1 112 ? 5.610 -7.032 -19.416 1.00 91.69 112 LYS A CA 1
ATOM 888 C C . LYS A 1 112 ? 4.761 -6.728 -18.190 1.00 91.69 112 LYS A C 1
ATOM 890 O O . LYS A 1 112 ? 5.077 -7.270 -17.135 1.00 91.69 112 LYS A O 1
ATOM 895 N N . ASN A 1 113 ? 3.706 -5.921 -18.301 1.00 91.94 113 ASN A N 1
ATOM 896 C CA . ASN A 1 113 ? 2.829 -5.656 -17.163 1.00 91.94 113 ASN A CA 1
ATOM 897 C C . ASN A 1 113 ? 2.133 -6.961 -16.722 1.00 91.94 113 ASN A C 1
ATOM 899 O O . ASN A 1 113 ? 1.304 -7.505 -17.462 1.00 91.94 113 ASN A O 1
ATOM 903 N N . PRO A 1 114 ? 2.415 -7.464 -15.510 1.00 91.38 114 PRO A N 1
ATOM 904 C CA . PRO A 1 114 ? 1.880 -8.738 -15.043 1.00 91.38 114 PRO A CA 1
ATOM 905 C C . PRO A 1 114 ? 0.392 -8.663 -14.668 1.00 91.38 114 PRO A C 1
ATOM 907 O O . PRO A 1 114 ? -0.216 -9.692 -14.359 1.00 91.38 114 PRO A O 1
ATOM 910 N N . TYR A 1 115 ? -0.193 -7.463 -14.654 1.00 90.69 115 TYR A N 1
ATOM 911 C CA . TYR A 1 115 ? -1.558 -7.227 -14.203 1.00 90.69 115 TYR A CA 1
ATOM 912 C C . TYR A 1 115 ? -2.582 -7.161 -15.348 1.00 90.69 115 TYR A C 1
ATOM 914 O O . TYR A 1 115 ? -3.764 -7.361 -15.087 1.00 90.69 115 TYR A O 1
ATOM 922 N N . TRP A 1 116 ? -2.160 -6.992 -16.612 1.00 83.38 116 TRP A N 1
ATOM 923 C CA . TRP A 1 116 ? -3.077 -6.859 -17.765 1.00 83.38 116 TRP A CA 1
ATOM 924 C C . TRP A 1 116 ? -3.981 -8.076 -17.996 1.00 83.38 116 TRP A C 1
ATOM 926 O O . TRP A 1 116 ? -5.074 -7.952 -18.540 1.00 83.38 116 TRP A O 1
ATOM 936 N N . GLN A 1 117 ? -3.516 -9.267 -17.614 1.00 76.69 117 GLN A N 1
ATOM 937 C CA . GLN A 1 117 ? -4.221 -10.531 -17.856 1.00 76.69 117 GLN A CA 1
ATOM 938 C C . GLN A 1 117 ? -4.976 -11.047 -16.622 1.00 76.69 117 GLN A C 1
ATOM 940 O O . GLN A 1 117 ? -5.559 -12.130 -16.669 1.00 76.69 117 GLN A O 1
ATOM 945 N N . LYS A 1 118 ? -4.966 -10.305 -15.507 1.00 80.81 118 LYS A N 1
ATOM 946 C CA . LYS A 1 118 ? -5.578 -10.741 -14.248 1.00 80.81 118 LYS A CA 1
ATOM 947 C C . LYS A 1 118 ? -6.910 -10.027 -14.035 1.00 80.81 118 LYS A C 1
ATOM 949 O O . LYS A 1 118 ? -6.934 -8.862 -13.655 1.00 80.81 118 LYS A O 1
ATOM 954 N N . ALA A 1 119 ? -8.011 -10.749 -14.250 1.00 72.31 119 ALA A N 1
ATOM 955 C CA . ALA A 1 119 ? -9.373 -10.218 -14.118 1.00 72.31 119 ALA A CA 1
ATOM 956 C C . ALA A 1 119 ? -9.697 -9.689 -12.707 1.00 72.31 119 ALA A C 1
ATOM 958 O O . ALA A 1 119 ? -10.492 -8.765 -12.570 1.00 72.31 119 ALA A O 1
ATOM 959 N N . ASP A 1 120 ? -9.048 -10.238 -11.677 1.00 84.38 120 ASP A N 1
ATOM 960 C CA . ASP A 1 120 ? -9.312 -9.897 -10.274 1.00 84.38 120 ASP A CA 1
ATOM 961 C C . ASP A 1 120 ? -8.457 -8.727 -9.753 1.00 84.38 120 ASP A C 1
ATOM 963 O O . ASP A 1 120 ? -8.523 -8.388 -8.572 1.00 84.38 120 ASP A O 1
ATOM 967 N N . VAL A 1 121 ? -7.624 -8.113 -10.603 1.00 86.38 121 VAL A N 1
ATOM 968 C CA . VAL A 1 121 ? -6.754 -7.000 -10.200 1.00 86.38 121 VAL A CA 1
ATOM 969 C C . VAL A 1 121 ? -7.435 -5.662 -10.498 1.00 86.38 121 VAL A C 1
ATOM 971 O O . VAL A 1 121 ? -7.775 -5.412 -11.659 1.00 86.38 121 VAL A O 1
ATOM 974 N N . PRO A 1 122 ? -7.580 -4.767 -9.500 1.00 91.06 122 PRO A N 1
ATOM 975 C CA . PRO A 1 122 ? -8.143 -3.438 -9.711 1.00 91.06 122 PRO A CA 1
ATOM 976 C C . PRO A 1 122 ? -7.411 -2.670 -10.817 1.00 91.06 122 PRO A C 1
ATOM 978 O O . PRO A 1 122 ? -6.182 -2.669 -10.873 1.00 91.06 122 PRO A O 1
ATOM 981 N N . GLU A 1 123 ? -8.158 -1.956 -11.660 1.00 91.75 123 GLU A N 1
ATOM 982 C CA . GLU A 1 123 ? -7.608 -1.174 -12.780 1.00 91.75 123 GLU A CA 1
ATOM 983 C C . GLU A 1 123 ? -6.527 -0.179 -12.326 1.00 91.75 123 GLU A C 1
ATOM 985 O O . GLU A 1 123 ? -5.508 -0.010 -12.988 1.00 91.75 123 GLU A O 1
ATOM 990 N N . GLN A 1 124 ? -6.694 0.405 -11.137 1.00 93.88 124 GLN A N 1
ATOM 991 C CA . GLN A 1 124 ? -5.730 1.327 -10.530 1.00 93.88 124 GLN A CA 1
ATOM 992 C C . GLN A 1 124 ? -4.349 0.692 -10.329 1.00 93.88 124 GLN A C 1
ATOM 994 O O . GLN A 1 124 ? -3.340 1.355 -10.533 1.00 93.88 124 GLN A O 1
ATOM 999 N N . VAL A 1 125 ? -4.290 -0.594 -9.973 1.00 95.00 125 VAL A N 1
ATOM 1000 C CA . VAL A 1 125 ? -3.030 -1.334 -9.793 1.00 95.00 125 VAL A CA 1
ATOM 1001 C C . VAL A 1 125 ? -2.369 -1.589 -11.152 1.00 95.00 125 VAL A C 1
ATOM 1003 O O . VAL A 1 125 ? -1.156 -1.441 -11.297 1.00 95.00 125 VAL A O 1
ATOM 1006 N N . GLN A 1 126 ? -3.166 -1.908 -12.178 1.00 93.25 126 GLN A N 1
ATOM 1007 C CA . GLN A 1 126 ? -2.675 -2.093 -13.550 1.00 93.25 126 GLN A CA 1
ATOM 1008 C C . GLN A 1 126 ? -2.084 -0.797 -14.121 1.00 93.25 126 GLN A C 1
ATOM 1010 O O . GLN A 1 126 ? -1.019 -0.815 -14.751 1.00 93.25 126 GLN A O 1
ATOM 1015 N N . GLN A 1 127 ? -2.779 0.319 -13.887 1.00 95.00 127 GLN A N 1
ATOM 1016 C CA . GLN A 1 127 ? -2.353 1.642 -14.319 1.00 95.00 127 GLN A CA 1
ATOM 1017 C C . GLN A 1 127 ? -1.094 2.077 -13.570 1.00 95.00 127 GLN A C 1
ATOM 1019 O O . GLN A 1 127 ? -0.130 2.471 -14.215 1.00 95.00 127 GLN A O 1
ATOM 1024 N N . ALA A 1 128 ? -1.046 1.891 -12.249 1.00 96.50 128 ALA A N 1
ATOM 1025 C CA . ALA A 1 128 ? 0.105 2.265 -11.434 1.00 96.50 128 ALA A CA 1
ATOM 1026 C C . ALA A 1 128 ? 1.406 1.603 -11.904 1.00 96.50 128 ALA A C 1
ATOM 1028 O O . ALA A 1 128 ? 2.420 2.281 -12.043 1.00 96.50 128 ALA A O 1
ATOM 1029 N N . TRP A 1 129 ? 1.375 0.307 -12.238 1.00 97.50 129 TRP A N 1
ATOM 1030 C CA . TRP A 1 129 ? 2.536 -0.362 -12.837 1.00 97.50 129 TRP A CA 1
ATOM 1031 C C . TRP A 1 129 ? 2.968 0.289 -14.151 1.00 97.50 129 TRP A C 1
ATOM 1033 O O . TRP A 1 129 ? 4.156 0.501 -14.394 1.00 97.50 129 TRP A O 1
ATOM 1043 N N . SER A 1 130 ? 2.000 0.622 -15.006 1.00 95.44 130 SER A N 1
ATOM 1044 C CA . SER A 1 130 ? 2.278 1.263 -16.292 1.00 95.44 130 SER A CA 1
ATOM 1045 C C . SER A 1 130 ? 2.876 2.656 -16.111 1.00 95.44 130 SER A C 1
ATOM 1047 O O . SER A 1 130 ? 3.767 3.021 -16.876 1.00 95.44 130 SER A O 1
ATOM 1049 N N . ASP A 1 131 ? 2.421 3.396 -15.100 1.00 96.50 131 ASP A N 1
ATOM 1050 C CA . ASP A 1 131 ? 2.916 4.728 -14.757 1.00 96.50 131 ASP A CA 1
ATOM 1051 C C . ASP A 1 131 ? 4.358 4.665 -14.243 1.00 96.50 131 ASP A C 1
ATOM 1053 O O . ASP A 1 131 ? 5.211 5.389 -14.749 1.00 96.50 131 ASP A O 1
ATOM 1057 N N . GLY A 1 132 ? 4.673 3.738 -13.332 1.00 95.44 132 GLY A N 1
ATOM 1058 C CA . GLY A 1 132 ? 6.044 3.559 -12.840 1.00 95.44 132 GLY A CA 1
ATOM 1059 C C . GLY A 1 132 ? 7.021 3.124 -13.938 1.00 95.44 132 GLY A C 1
ATOM 1060 O O . GLY A 1 132 ? 8.153 3.604 -14.003 1.00 95.44 132 GLY A O 1
ATOM 1061 N N . PHE A 1 133 ? 6.577 2.264 -14.863 1.00 96.88 133 PHE A N 1
ATOM 1062 C CA . PHE A 1 133 ? 7.368 1.909 -16.047 1.00 96.88 133 PHE A CA 1
ATOM 1063 C C . PHE A 1 133 ? 7.602 3.127 -16.957 1.00 96.88 133 PHE A C 1
ATOM 1065 O O . PHE A 1 133 ? 8.703 3.326 -17.475 1.00 96.88 133 PHE A O 1
ATOM 1072 N N . GLN A 1 134 ? 6.557 3.928 -17.177 1.00 94.69 134 GLN A N 1
ATOM 1073 C CA . GLN A 1 134 ? 6.597 5.107 -18.039 1.00 94.69 134 GLN A CA 1
ATOM 1074 C C . GLN A 1 134 ? 7.516 6.198 -17.476 1.00 94.69 134 GLN A C 1
ATOM 1076 O O . GLN A 1 134 ? 8.304 6.747 -18.240 1.00 94.69 134 GLN A O 1
ATOM 1081 N N . GLU A 1 135 ? 7.463 6.461 -16.168 1.00 94.19 135 GLU A N 1
ATOM 1082 C CA . GLU A 1 135 ? 8.332 7.434 -15.492 1.00 94.19 135 GLU A CA 1
ATOM 1083 C C . GLU A 1 135 ? 9.810 7.139 -15.782 1.00 94.19 135 GLU A C 1
ATOM 1085 O O . GLU A 1 135 ? 10.559 8.012 -16.221 1.00 94.19 135 GLU A O 1
ATOM 1090 N N . TYR A 1 136 ? 10.235 5.884 -15.610 1.00 93.25 136 TYR A N 1
ATOM 1091 C CA . TYR A 1 136 ? 11.628 5.519 -15.859 1.00 93.25 136 TYR A CA 1
ATOM 1092 C C . TYR A 1 136 ? 12.010 5.591 -17.344 1.00 93.25 136 TYR A C 1
ATOM 1094 O O . TYR A 1 136 ? 13.132 5.972 -17.689 1.00 93.25 136 TYR A O 1
ATOM 1102 N N . LEU A 1 137 ? 11.086 5.237 -18.242 1.00 91.38 137 LEU A N 1
ATOM 1103 C CA . LEU A 1 137 ? 11.294 5.372 -19.684 1.00 91.38 137 LEU A CA 1
ATOM 1104 C C . LEU A 1 137 ? 11.517 6.838 -20.083 1.00 91.38 137 LEU A C 1
ATOM 1106 O O . LEU A 1 137 ? 12.377 7.116 -20.920 1.00 91.38 137 LEU A O 1
ATOM 1110 N N . GLU A 1 138 ? 10.739 7.758 -19.515 1.00 90.88 138 GLU A N 1
ATOM 1111 C CA . GLU A 1 138 ? 10.868 9.198 -19.749 1.00 90.88 138 GLU A CA 1
ATOM 1112 C C . GLU A 1 138 ? 12.200 9.720 -19.220 1.00 90.88 138 GLU A C 1
ATOM 1114 O O . GLU A 1 138 ? 12.946 10.326 -19.986 1.00 90.88 138 GLU A O 1
ATOM 1119 N N . LEU A 1 139 ? 12.571 9.354 -17.991 1.00 89.62 139 LEU A N 1
ATOM 1120 C CA . LEU A 1 139 ? 13.869 9.697 -17.411 1.00 89.62 139 LEU A CA 1
ATOM 1121 C C . LEU A 1 139 ? 15.038 9.189 -18.272 1.00 89.62 139 LEU A C 1
ATOM 1123 O O . LEU A 1 139 ? 15.948 9.940 -18.600 1.00 89.62 139 LEU A O 1
ATOM 1127 N N . THR A 1 140 ? 14.979 7.942 -18.745 1.00 87.12 140 THR A N 1
ATOM 1128 C CA . THR A 1 140 ? 16.023 7.373 -19.619 1.00 87.12 140 THR A CA 1
ATOM 1129 C C . THR A 1 140 ? 16.135 8.134 -20.944 1.00 87.12 140 THR A C 1
ATOM 1131 O O . THR A 1 140 ? 17.232 8.329 -21.471 1.00 87.12 140 THR A O 1
ATOM 1134 N N . ARG A 1 141 ? 15.004 8.572 -21.513 1.00 84.38 141 ARG A N 1
ATOM 1135 C CA . ARG A 1 141 ? 14.991 9.398 -22.730 1.00 84.38 141 ARG A CA 1
ATOM 1136 C C . ARG A 1 141 ? 15.576 10.778 -22.471 1.00 84.38 141 ARG A C 1
ATOM 1138 O O . ARG A 1 141 ? 16.271 11.291 -23.342 1.00 84.38 141 ARG A O 1
ATOM 1145 N N . GLU A 1 142 ? 15.318 11.341 -21.296 1.00 82.06 142 GLU A N 1
ATOM 1146 C CA . GLU A 1 142 ? 15.864 12.622 -20.862 1.00 82.06 142 GLU A CA 1
ATOM 1147 C C . GLU A 1 142 ? 17.353 12.567 -20.467 1.00 82.06 142 GLU A C 1
ATOM 1149 O O . GLU A 1 142 ? 18.011 13.593 -20.406 1.00 82.06 142 GLU A O 1
ATOM 1154 N N . GLU A 1 143 ? 17.930 11.400 -20.223 1.00 75.62 143 GLU A N 1
ATOM 1155 C CA . GLU A 1 143 ? 19.372 11.277 -19.952 1.00 75.62 143 GLU A CA 1
ATOM 1156 C C . GLU A 1 143 ? 20.185 10.912 -21.204 1.00 75.62 143 GLU A C 1
ATOM 1158 O O . GLU A 1 143 ? 21.413 10.858 -21.171 1.00 75.62 143 GLU A O 1
ATOM 1163 N N . SER A 1 144 ? 19.504 10.649 -22.323 1.00 61.50 144 SER A N 1
ATOM 1164 C CA . SER A 1 144 ? 20.114 10.188 -23.577 1.00 61.50 144 SER A CA 1
ATOM 1165 C C . SER A 1 144 ? 20.425 11.308 -24.586 1.00 61.50 144 SER A C 1
ATOM 1167 O O . SER A 1 144 ? 20.787 10.988 -25.723 1.00 61.50 144 SER A O 1
ATOM 1169 N N . TRP A 1 145 ? 20.264 12.588 -24.215 1.00 52.50 145 TRP A N 1
ATOM 1170 C CA . TRP A 1 145 ? 20.563 13.765 -25.052 1.00 52.50 145 TRP A CA 1
ATOM 1171 C C . TRP A 1 145 ? 21.779 14.560 -24.575 1.00 52.50 145 TRP A C 1
ATOM 1173 O O . TRP A 1 145 ? 22.017 14.636 -23.351 1.00 52.50 145 TRP A O 1
#

Organism: NCBI:txid2675053

Sequence (145 aa):
MALTVKHFQLMEADYGMAKKLRYLLAHLYGFDVEVSCRDFLVQAGEAEQDTWVAIQKAFAQTKGANIRLQQLAEKANLEYQVEQAYEAGRVCAQELLPAQLIARGMELRYSKNPYWQKADVPEQVQQAWSDGFQEYLELTREESW